Protein AF-A0A7K5T1P5-F1 (afdb_monomer_lite)

InterPro domains:
  IPR029562 Retinoic acid receptor responder protein 2 [PTHR15106] (2-100)
  IPR046350 Cystatin superfamily [SSF54403] (4-76)

Radius of gyration: 14.75 Å; chains: 1; bounding box: 36×26×42 Å

Foldseek 3Di:
DVVVQQVVQQVVVCPDPPQFFRKDFDDKDDWDWDADQQAIKTWIKTKIFTWPGTPPDPDDPTHTDPDPFTKIKIKIFGWGPDPPTDTPDMDIDIDGPVPPDDD

Sequence (103 aa):
LQRRVVRDVLEYFHGRSNVHFLFKERELDGVTEREDPSGTFVQLRLGLAQTTCRKRAPQRHCRVLESRRKPTCLACYKFDTGDVPKVLDKYHNCGPSHHLAAK

pLDDT: mean 90.89, std 10.96, range [33.91, 98.12]

Se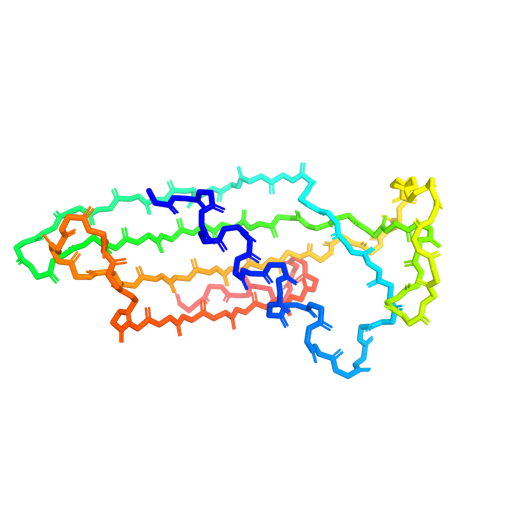condary structure (DSSP, 8-state):
-HHHHHHHHHHHHHHSTT--EEEEEEEEEEEEEEEETTEEEEEEEEEEEEEEEETTS---S-PBP--S--EEEEEEEEE-SSSSPPEEEEEEEEEEGGG----

Structure (mmCIF, N/CA/C/O backbone):
data_AF-A0A7K5T1P5-F1
#
_entry.id   AF-A0A7K5T1P5-F1
#
loop_
_atom_site.group_PDB
_atom_site.id
_atom_site.type_symbol
_atom_site.label_atom_id
_atom_site.label_alt_id
_atom_site.label_comp_id
_atom_site.label_asym_id
_atom_site.label_entity_id
_atom_site.label_seq_id
_atom_site.pdbx_PDB_ins_code
_atom_site.Cartn_x
_atom_site.Cartn_y
_atom_site.Cartn_z
_atom_site.occupancy
_atom_site.B_iso_or_equiv
_atom_site.auth_seq_id
_atom_site.auth_comp_id
_atom_site.auth_asym_id
_atom_site.auth_atom_id
_atom_site.pdbx_PDB_model_num
ATOM 1 N N . LEU A 1 1 ? -6.150 -6.566 10.688 1.00 91.50 1 LEU A N 1
ATOM 2 C CA . LEU A 1 1 ? -6.303 -5.653 9.509 1.00 91.50 1 LEU A CA 1
ATOM 3 C C . LEU A 1 1 ? -5.158 -5.715 8.474 1.00 91.50 1 LEU A C 1
ATOM 5 O O . LEU A 1 1 ? -5.313 -5.266 7.338 1.00 91.50 1 LEU A O 1
ATOM 9 N N . GLN A 1 2 ? -4.034 -6.342 8.818 1.00 93.88 2 GLN A N 1
ATOM 10 C CA . GLN A 1 2 ? -2.829 -6.511 7.992 1.00 93.88 2 GLN A CA 1
ATOM 11 C C . GLN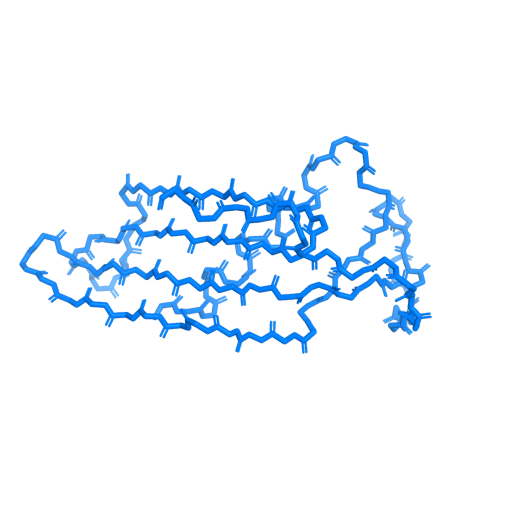 A 1 2 ? -3.032 -6.874 6.503 1.00 93.88 2 GLN A C 1
ATOM 13 O O . GLN A 1 2 ? -2.498 -6.187 5.637 1.00 93.88 2 GLN A O 1
ATOM 18 N N . ARG A 1 3 ? -3.806 -7.921 6.161 1.00 94.75 3 ARG A N 1
ATOM 19 C CA . ARG A 1 3 ? -3.991 -8.351 4.751 1.00 94.75 3 ARG A CA 1
ATOM 20 C C . ARG A 1 3 ? -4.572 -7.245 3.862 1.00 94.75 3 ARG A C 1
ATOM 22 O O . ARG A 1 3 ? -4.194 -7.121 2.699 1.00 94.75 3 ARG A O 1
ATOM 29 N N . ARG A 1 4 ? -5.474 -6.430 4.418 1.00 95.88 4 ARG A N 1
ATOM 30 C CA . ARG A 1 4 ? -6.033 -5.260 3.735 1.00 95.88 4 ARG A CA 1
ATOM 31 C C . ARG A 1 4 ? -4.953 -4.210 3.490 1.00 95.88 4 ARG A C 1
ATOM 33 O O . ARG A 1 4 ? -4.826 -3.741 2.368 1.00 95.88 4 ARG A O 1
ATOM 40 N N . VAL A 1 5 ? -4.140 -3.915 4.506 1.00 96.94 5 VAL A N 1
ATOM 41 C CA . VAL A 1 5 ? -3.012 -2.980 4.388 1.00 96.94 5 VAL A CA 1
ATOM 42 C C . VAL A 1 5 ? -2.034 -3.424 3.299 1.00 96.94 5 VAL A C 1
ATOM 44 O O . VAL A 1 5 ? -1.670 -2.610 2.459 1.00 96.94 5 VAL A O 1
ATOM 47 N N . VAL A 1 6 ? -1.652 -4.705 3.253 1.00 97.31 6 VAL A N 1
ATOM 48 C CA . VAL A 1 6 ? -0.743 -5.238 2.218 1.00 97.31 6 VAL A CA 1
ATOM 49 C C . VAL A 1 6 ? -1.293 -5.005 0.809 1.00 97.31 6 VAL A C 1
ATOM 51 O O . VAL A 1 6 ? -0.575 -4.506 -0.060 1.00 97.31 6 VAL A O 1
ATOM 54 N N . ARG A 1 7 ? -2.573 -5.317 0.579 1.00 97.12 7 ARG A N 1
ATOM 55 C CA . ARG A 1 7 ? -3.227 -5.082 -0.715 1.00 97.12 7 ARG A CA 1
ATOM 56 C C . ARG A 1 7 ? -3.217 -3.598 -1.087 1.00 97.12 7 ARG A C 1
ATOM 58 O O . ARG A 1 7 ? -2.816 -3.257 -2.197 1.00 97.12 7 ARG A O 1
ATOM 65 N N . ASP A 1 8 ? -3.613 -2.734 -0.160 1.00 97.38 8 ASP A N 1
ATOM 66 C CA . ASP A 1 8 ? -3.704 -1.294 -0.403 1.00 97.38 8 ASP A CA 1
ATOM 67 C C . ASP A 1 8 ? -2.300 -0.678 -0.649 1.00 97.38 8 ASP A C 1
ATOM 69 O O . ASP A 1 8 ? -2.147 0.239 -1.455 1.00 97.38 8 ASP A O 1
ATOM 73 N N . VAL A 1 9 ? -1.241 -1.211 -0.018 1.00 97.56 9 VAL A N 1
ATOM 74 C CA . VAL A 1 9 ? 0.162 -0.825 -0.283 1.00 97.56 9 VAL A CA 1
ATOM 75 C C . VAL A 1 9 ? 0.616 -1.256 -1.679 1.00 97.56 9 VAL A C 1
ATOM 77 O O . VAL A 1 9 ? 1.270 -0.474 -2.372 1.00 97.56 9 VAL A O 1
ATOM 80 N N . LEU A 1 10 ? 0.284 -2.479 -2.109 1.00 96.75 10 LEU A N 1
ATOM 81 C CA . LEU A 1 10 ? 0.591 -2.953 -3.463 1.00 96.75 10 LEU A CA 1
ATOM 82 C C . LEU A 1 10 ? -0.090 -2.078 -4.519 1.00 96.75 10 LEU A C 1
ATOM 84 O O . LEU A 1 10 ? 0.562 -1.664 -5.477 1.00 96.75 10 LEU A O 1
ATOM 88 N N . GLU A 1 11 ? -1.362 -1.742 -4.306 1.00 96.44 11 GLU A N 1
ATOM 89 C CA . GLU A 1 11 ? -2.119 -0.841 -5.176 1.00 96.44 11 GLU A CA 1
ATOM 90 C C . GLU A 1 11 ? -1.475 0.550 -5.247 1.00 96.44 11 GLU A C 1
ATOM 92 O O . GLU A 1 11 ? -1.189 1.044 -6.342 1.00 96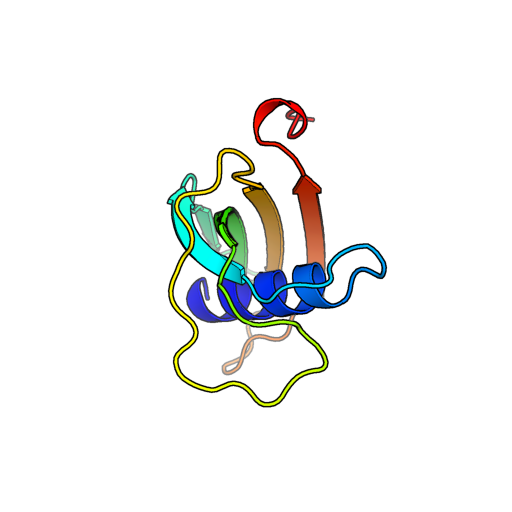.44 11 GLU A O 1
ATOM 97 N N . TYR A 1 12 ? -1.155 1.147 -4.094 1.00 96.50 12 TYR A N 1
ATOM 98 C CA . TYR A 1 12 ? -0.441 2.422 -4.027 1.00 96.50 12 TYR A CA 1
ATOM 99 C C . TYR A 1 12 ? 0.896 2.371 -4.785 1.00 96.50 12 TYR A C 1
ATOM 101 O O . TYR A 1 12 ? 1.195 3.259 -5.589 1.00 96.50 12 TYR A O 1
ATOM 109 N N . PHE A 1 13 ? 1.699 1.324 -4.571 1.00 96.00 13 PHE A N 1
ATOM 110 C CA . PHE A 1 13 ? 3.000 1.182 -5.222 1.00 96.00 13 PHE A CA 1
ATOM 111 C C . PHE A 1 13 ? 2.857 1.048 -6.741 1.00 96.00 13 PHE A C 1
ATOM 113 O O . PHE A 1 13 ? 3.569 1.720 -7.488 1.00 96.00 13 PHE A O 1
ATOM 120 N N . HIS A 1 14 ? 1.908 0.233 -7.214 1.00 95.38 14 HIS A N 1
ATOM 121 C CA . HIS A 1 14 ? 1.621 0.100 -8.644 1.00 95.38 14 HIS A CA 1
ATOM 122 C C . HIS A 1 14 ? 1.045 1.382 -9.241 1.00 95.38 14 HIS A C 1
ATOM 124 O O . HIS A 1 14 ? 1.209 1.595 -10.439 1.00 95.38 14 HIS A O 1
ATOM 130 N N . GLY A 1 15 ? 0.402 2.246 -8.454 1.00 95.19 15 GLY A N 1
ATOM 131 C CA . GLY A 1 15 ? -0.120 3.547 -8.884 1.00 95.19 15 GLY A CA 1
ATOM 132 C C . GLY A 1 15 ? 0.948 4.537 -9.366 1.00 95.19 15 GLY A C 1
ATOM 133 O O . GLY A 1 15 ? 0.642 5.421 -10.165 1.00 95.19 15 GLY A O 1
ATOM 134 N N . ARG A 1 16 ? 2.209 4.369 -8.951 1.00 94.31 16 ARG A N 1
ATOM 135 C CA . ARG A 1 16 ? 3.313 5.282 -9.285 1.00 94.31 16 ARG A CA 1
ATOM 136 C C . ARG A 1 16 ? 3.676 5.238 -10.775 1.00 94.31 16 ARG A C 1
ATOM 138 O O . ARG A 1 16 ? 3.791 4.169 -11.372 1.00 94.31 16 ARG A O 1
ATOM 145 N N . SER A 1 17 ? 3.915 6.404 -11.378 1.00 93.19 17 SER A N 1
ATOM 146 C CA . SER A 1 17 ? 4.192 6.545 -12.821 1.00 93.19 17 SER A CA 1
ATOM 147 C C . SER A 1 17 ? 5.478 5.848 -13.280 1.00 93.19 17 SER A C 1
ATOM 149 O O . SER A 1 17 ? 5.540 5.352 -14.404 1.00 93.19 17 SER A O 1
ATOM 151 N N . ASN A 1 18 ? 6.479 5.764 -12.402 1.00 91.38 18 ASN A N 1
ATOM 152 C CA . ASN A 1 18 ? 7.761 5.099 -12.645 1.00 91.38 18 ASN A CA 1
ATOM 153 C C . ASN A 1 18 ? 7.734 3.580 -12.381 1.00 91.38 18 ASN A C 1
ATOM 155 O O . ASN A 1 18 ? 8.762 2.911 -12.515 1.00 91.38 18 ASN A O 1
ATOM 159 N N . VAL A 1 19 ? 6.582 3.017 -12.001 1.00 93.25 19 VAL A N 1
ATOM 160 C CA . VAL A 1 19 ? 6.401 1.576 -11.788 1.00 93.25 19 VAL A CA 1
ATOM 161 C C . VAL A 1 19 ? 5.732 0.961 -13.017 1.00 93.25 19 VAL A C 1
ATOM 163 O O . VAL A 1 19 ? 4.539 1.123 -13.271 1.00 93.25 19 VAL A O 1
ATOM 166 N N . HIS A 1 20 ? 6.524 0.230 -13.805 1.00 93.25 20 HIS A N 1
ATOM 167 C CA . HIS A 1 20 ? 6.079 -0.367 -15.074 1.00 93.25 20 HIS A CA 1
ATOM 168 C C . HIS A 1 20 ? 5.770 -1.869 -14.989 1.00 93.25 20 HIS A C 1
ATOM 170 O O . HIS A 1 20 ? 5.105 -2.416 -15.874 1.00 93.25 20 HIS A O 1
ATOM 176 N N . PHE A 1 21 ? 6.238 -2.536 -13.934 1.00 94.12 21 PHE A N 1
ATOM 177 C CA . PHE A 1 21 ? 6.037 -3.964 -13.686 1.00 94.12 21 PHE A CA 1
ATOM 178 C C . PHE A 1 21 ? 5.062 -4.187 -12.537 1.00 94.12 21 PHE A C 1
ATOM 180 O O . PHE A 1 21 ? 4.875 -3.316 -11.690 1.00 94.12 21 PHE A O 1
ATOM 187 N N . LEU A 1 22 ? 4.466 -5.374 -12.501 1.00 94.25 22 LEU A N 1
ATOM 188 C CA . LEU A 1 22 ? 3.724 -5.842 -11.343 1.00 94.25 22 LEU A CA 1
ATOM 189 C C . LEU A 1 22 ? 4.691 -6.383 -10.298 1.00 94.25 22 LEU A C 1
ATOM 191 O O . LEU A 1 22 ? 5.697 -7.022 -10.620 1.00 94.25 22 LEU A O 1
ATOM 195 N N . PHE A 1 23 ? 4.335 -6.146 -9.045 1.00 94.62 23 PHE A N 1
ATOM 196 C CA . PHE A 1 23 ? 5.064 -6.596 -7.869 1.00 94.62 23 PHE A CA 1
ATOM 197 C C . PHE A 1 23 ? 4.143 -7.432 -6.991 1.00 94.62 23 PHE A C 1
ATOM 199 O O . PHE A 1 23 ? 2.934 -7.196 -6.963 1.00 94.62 23 PHE A O 1
ATOM 206 N N . LYS A 1 24 ? 4.729 -8.390 -6.280 1.00 94.25 24 LYS A N 1
ATOM 207 C CA . LYS A 1 24 ? 4.071 -9.199 -5.253 1.00 94.25 24 LYS A CA 1
ATOM 208 C C . LYS A 1 24 ? 4.728 -8.943 -3.899 1.00 94.25 24 LYS A C 1
ATOM 210 O O . LYS A 1 24 ? 5.866 -8.473 -3.844 1.00 94.25 24 LYS A O 1
ATOM 215 N N . GLU A 1 25 ? 4.006 -9.263 -2.832 1.00 95.12 25 GLU A N 1
ATOM 216 C CA . GLU A 1 25 ? 4.580 -9.401 -1.493 1.00 95.12 25 GLU A CA 1
ATOM 217 C C . GLU A 1 25 ? 5.717 -10.431 -1.525 1.00 95.12 25 GLU A C 1
ATOM 219 O O . GLU A 1 25 ? 5.570 -11.507 -2.108 1.00 95.12 25 GLU A O 1
ATOM 224 N N . ARG A 1 26 ? 6.863 -10.063 -0.945 1.00 93.81 26 ARG A N 1
ATOM 225 C CA . ARG A 1 26 ? 8.009 -10.953 -0.729 1.00 93.81 26 ARG A CA 1
ATOM 226 C C . ARG A 1 26 ? 8.115 -11.353 0.733 1.00 93.81 26 ARG A C 1
ATOM 228 O O . ARG A 1 26 ? 8.226 -12.530 1.041 1.00 93.81 26 ARG A O 1
ATOM 235 N N . GLU A 1 27 ? 8.155 -10.348 1.593 1.00 93.06 27 GLU A N 1
ATOM 236 C CA . GLU A 1 27 ? 8.374 -10.487 3.026 1.00 93.06 27 GLU A CA 1
ATOM 237 C C . GLU A 1 27 ? 7.558 -9.423 3.745 1.00 93.06 27 GLU A C 1
ATOM 239 O O . GLU A 1 27 ? 7.288 -8.348 3.189 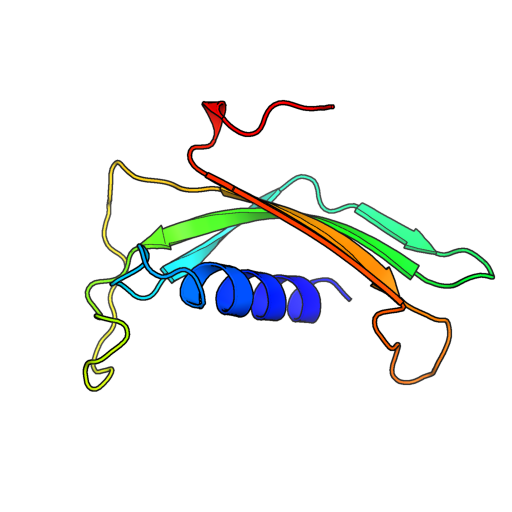1.00 93.06 27 GLU A O 1
ATOM 244 N N . LEU A 1 28 ? 7.194 -9.729 4.980 1.00 94.06 28 LEU A N 1
ATOM 245 C CA . LEU A 1 28 ? 6.454 -8.829 5.831 1.00 94.06 28 LEU A CA 1
ATOM 246 C C . LEU A 1 28 ? 7.113 -8.782 7.202 1.00 94.06 28 LEU A C 1
ATOM 248 O O . LEU A 1 28 ? 7.105 -9.771 7.929 1.00 94.06 28 LEU A O 1
ATOM 252 N N . ASP A 1 29 ? 7.631 -7.610 7.546 1.00 91.19 29 ASP A N 1
ATOM 253 C CA . ASP A 1 29 ? 8.416 -7.384 8.752 1.00 91.19 29 ASP A CA 1
ATOM 254 C C . ASP A 1 29 ? 7.828 -6.251 9.593 1.00 91.19 29 ASP A C 1
ATOM 256 O O . ASP A 1 29 ? 7.088 -5.389 9.106 1.00 91.19 29 ASP A O 1
ATOM 260 N N . GLY A 1 30 ? 8.195 -6.219 10.877 1.00 86.62 30 GLY A N 1
ATOM 261 C CA . GLY A 1 30 ? 7.879 -5.103 11.773 1.00 86.62 30 GLY A CA 1
ATOM 262 C C . GLY A 1 30 ? 6.382 -4.812 11.900 1.00 86.62 30 GLY A C 1
ATOM 263 O O . GLY A 1 30 ? 6.005 -3.652 12.079 1.00 86.62 30 GLY A O 1
ATOM 264 N N . VAL A 1 31 ? 5.538 -5.839 11.761 1.00 94.00 31 VAL A N 1
ATOM 265 C CA . VAL A 1 31 ? 4.086 -5.703 11.891 1.00 94.00 31 VAL A CA 1
ATOM 266 C C . VAL A 1 31 ? 3.748 -5.322 13.326 1.00 94.00 31 VAL A C 1
ATOM 268 O O . VAL A 1 31 ? 4.131 -5.999 14.274 1.00 94.00 31 VAL A O 1
ATOM 271 N N . THR A 1 32 ? 3.032 -4.220 13.483 1.00 95.62 32 THR A N 1
ATOM 272 C CA . THR A 1 32 ? 2.521 -3.735 14.761 1.00 95.62 32 THR A CA 1
ATOM 273 C C . THR A 1 32 ? 1.046 -3.416 14.575 1.00 95.62 32 THR A C 1
ATOM 275 O O . THR A 1 32 ? 0.706 -2.579 13.744 1.00 95.62 32 THR A O 1
ATOM 278 N N . GLU A 1 33 ? 0.180 -4.074 15.339 1.00 95.88 33 GLU A N 1
ATOM 279 C CA . GLU A 1 33 ? -1.256 -3.790 15.409 1.00 95.88 33 GLU A CA 1
ATOM 280 C C . GLU A 1 33 ? -1.544 -3.352 16.852 1.00 95.88 33 GLU A C 1
ATOM 282 O O . GLU A 1 33 ? -1.168 -4.042 17.800 1.00 95.88 33 GLU A O 1
ATOM 287 N N . ARG A 1 34 ? -2.091 -2.147 17.026 1.00 95.69 34 ARG A N 1
ATOM 288 C CA . ARG A 1 34 ? -2.438 -1.572 18.332 1.00 95.69 34 ARG A CA 1
ATOM 289 C C . ARG A 1 34 ? -3.874 -1.106 18.288 1.00 95.69 34 ARG A C 1
ATOM 291 O O . ARG A 1 34 ? -4.239 -0.329 17.412 1.00 95.69 34 ARG A O 1
ATOM 298 N N . GLU A 1 35 ? -4.663 -1.558 19.241 1.00 95.75 35 GLU A N 1
ATOM 299 C CA . GLU A 1 35 ? -6.051 -1.149 19.388 1.00 95.75 35 GLU A CA 1
ATOM 300 C C . GLU A 1 35 ? -6.162 -0.117 20.505 1.00 95.75 35 GLU A C 1
ATOM 302 O O . GLU A 1 35 ? -5.533 -0.245 21.556 1.00 95.75 35 GLU A O 1
ATOM 307 N N . ASP A 1 36 ? -6.950 0.924 20.262 1.00 92.25 36 ASP A N 1
ATOM 308 C CA . ASP A 1 36 ? -7.326 1.920 21.256 1.00 92.25 36 ASP A CA 1
ATOM 309 C C . ASP A 1 36 ? -8.794 2.343 21.021 1.00 92.25 36 ASP A C 1
ATOM 311 O O . ASP A 1 36 ? -9.372 1.996 19.986 1.00 92.25 36 ASP A O 1
ATOM 315 N N . PRO A 1 37 ? -9.437 3.086 21.941 1.00 94.94 37 PRO A N 1
ATOM 316 C CA . PRO A 1 37 ? -10.838 3.489 21.779 1.00 94.94 37 PRO A CA 1
ATOM 317 C C . PRO A 1 37 ? -11.131 4.353 20.542 1.00 94.94 37 PRO A C 1
ATOM 319 O O . PRO A 1 37 ? -12.283 4.456 20.129 1.00 94.94 37 PRO A O 1
ATOM 322 N N . SER A 1 38 ? -10.113 4.978 19.942 1.00 93.25 38 SER A N 1
ATOM 323 C CA . SER A 1 38 ? -10.235 5.726 18.682 1.00 93.25 38 SER A CA 1
ATOM 324 C C . SER A 1 38 ? -10.025 4.850 17.437 1.00 93.25 38 SER A C 1
ATOM 326 O O . SER A 1 38 ? -10.076 5.356 16.317 1.00 93.25 38 SER A O 1
ATOM 328 N N . GLY A 1 39 ? -9.781 3.547 17.619 1.00 96.19 39 GLY A N 1
ATOM 329 C CA . GLY A 1 39 ? -9.696 2.528 16.574 1.00 96.19 39 GLY A CA 1
ATOM 330 C C . GLY A 1 39 ? -8.332 1.849 16.476 1.00 96.19 39 GLY A C 1
ATOM 331 O O . GLY A 1 39 ? -7.455 2.038 17.321 1.00 96.19 39 GLY A O 1
ATOM 332 N N . THR A 1 40 ? -8.121 1.060 15.427 1.00 97.88 40 THR A N 1
ATOM 333 C CA . THR A 1 40 ? -6.920 0.222 15.295 1.00 97.88 40 THR A CA 1
ATOM 334 C C . THR A 1 40 ? -5.828 0.909 14.480 1.00 97.88 40 THR A C 1
ATOM 336 O O . THR A 1 40 ? -6.038 1.306 13.336 1.00 97.88 40 THR A O 1
ATOM 339 N N . PHE A 1 41 ? -4.626 1.014 15.035 1.00 97.62 41 PHE A N 1
ATOM 340 C CA . PHE A 1 41 ? -3.423 1.412 14.313 1.00 97.62 41 PHE A CA 1
ATOM 341 C C . PHE A 1 41 ? -2.661 0.184 13.809 1.00 97.62 41 PHE A C 1
ATOM 343 O O . PHE A 1 41 ? -2.376 -0.735 14.574 1.00 97.62 41 PHE A O 1
ATOM 350 N N . VAL A 1 42 ? -2.286 0.184 12.530 1.00 97.75 42 VAL A N 1
ATOM 351 C CA . VAL A 1 42 ? -1.479 -0.865 11.899 1.00 97.75 42 VAL A CA 1
ATOM 352 C C . VAL A 1 42 ? -0.251 -0.244 11.253 1.00 97.75 42 VAL A C 1
ATOM 354 O O . VAL A 1 42 ? -0.374 0.608 10.377 1.00 97.75 42 VAL A O 1
ATOM 357 N N . GLN A 1 43 ? 0.928 -0.729 11.618 1.00 97.31 43 GLN A N 1
ATOM 358 C CA . GLN A 1 43 ? 2.188 -0.432 10.949 1.00 97.31 43 GLN A CA 1
ATOM 359 C C . GLN A 1 43 ? 2.805 -1.726 10.421 1.00 97.31 43 GLN A C 1
ATOM 361 O O . GLN A 1 43 ? 2.787 -2.741 11.109 1.00 97.31 43 GLN A O 1
ATOM 366 N N . LEU A 1 44 ? 3.369 -1.701 9.214 1.00 96.06 44 LEU A N 1
ATOM 367 C CA . LEU A 1 44 ? 4.130 -2.825 8.666 1.00 96.06 44 LEU A CA 1
ATOM 368 C C . LEU A 1 44 ? 5.223 -2.366 7.698 1.00 96.06 44 LEU A C 1
ATOM 370 O O . LEU A 1 44 ? 5.139 -1.284 7.107 1.00 96.06 44 LEU A O 1
ATOM 374 N N . ARG A 1 45 ? 6.243 -3.208 7.514 1.00 96.19 45 ARG A N 1
ATOM 375 C CA . ARG A 1 45 ? 7.234 -3.100 6.441 1.00 96.19 45 ARG A CA 1
ATOM 376 C C . ARG A 1 45 ? 7.008 -4.232 5.446 1.00 96.19 45 ARG A C 1
ATOM 378 O O . ARG A 1 45 ? 7.175 -5.397 5.779 1.00 96.19 45 ARG A O 1
ATOM 385 N N . LEU A 1 46 ? 6.626 -3.883 4.224 1.00 96.56 46 LEU A N 1
ATOM 386 C CA . LEU A 1 46 ? 6.354 -4.830 3.147 1.00 96.56 46 LEU A CA 1
ATOM 387 C C . LEU A 1 46 ? 7.509 -4.824 2.149 1.00 96.56 46 LEU A C 1
ATOM 389 O O . LEU A 1 46 ? 7.701 -3.837 1.435 1.00 96.56 46 LEU A O 1
ATOM 393 N N . GLY A 1 47 ? 8.264 -5.914 2.066 1.00 95.69 47 GLY A N 1
ATOM 394 C CA . GLY A 1 47 ? 9.209 -6.118 0.975 1.00 95.69 47 GLY A CA 1
ATOM 395 C C . GLY A 1 47 ? 8.485 -6.581 -0.285 1.00 95.69 47 GLY A C 1
ATOM 396 O O . GLY A 1 47 ? 7.579 -7.413 -0.246 1.00 95.69 47 GLY A O 1
ATOM 397 N N . LEU A 1 48 ? 8.897 -6.038 -1.425 1.00 95.19 48 LEU A N 1
ATOM 398 C CA . LEU A 1 48 ? 8.280 -6.291 -2.720 1.00 95.19 48 LEU A CA 1
ATOM 399 C C . LEU A 1 48 ? 9.223 -7.077 -3.630 1.00 95.19 48 LEU A C 1
ATOM 401 O O . LEU A 1 48 ? 10.434 -6.832 -3.676 1.00 95.19 48 LEU A O 1
ATOM 405 N N . ALA A 1 49 ? 8.650 -7.994 -4.405 1.00 94.06 49 ALA A N 1
ATOM 406 C CA . ALA A 1 49 ? 9.343 -8.719 -5.459 1.00 94.06 49 ALA A CA 1
ATOM 407 C C . ALA A 1 49 ? 8.751 -8.373 -6.826 1.00 94.06 49 ALA A C 1
ATOM 409 O O . ALA A 1 49 ? 7.542 -8.481 -7.047 1.00 94.06 49 ALA A O 1
ATOM 410 N N . GLN A 1 50 ? 9.613 -7.947 -7.749 1.00 94.50 50 GLN A N 1
ATOM 411 C CA . GLN A 1 50 ? 9.219 -7.685 -9.130 1.00 94.50 50 GLN A CA 1
ATOM 412 C C . GLN A 1 50 ? 8.808 -8.993 -9.811 1.00 94.50 50 GLN A C 1
ATOM 414 O O . GLN A 1 50 ? 9.371 -10.050 -9.538 1.00 94.50 50 GLN A O 1
ATOM 419 N N . THR A 1 51 ? 7.856 -8.921 -10.736 1.00 94.31 51 THR A N 1
ATOM 420 C CA . THR A 1 51 ? 7.468 -10.055 -11.579 1.00 94.31 51 THR A CA 1
ATOM 421 C C . THR A 1 51 ? 7.840 -9.835 -13.045 1.00 94.31 51 THR A C 1
ATOM 423 O O . THR A 1 51 ? 8.204 -8.733 -13.460 1.00 94.31 51 THR A O 1
ATOM 426 N N . THR A 1 52 ? 7.704 -10.883 -13.855 1.00 93.56 52 THR A N 1
ATOM 427 C CA . THR A 1 52 ? 7.835 -10.819 -15.319 1.00 93.56 52 THR A CA 1
ATOM 428 C C . THR A 1 52 ? 6.734 -9.995 -15.995 1.00 93.56 52 THR A C 1
ATOM 430 O O . THR A 1 52 ? 6.885 -9.598 -17.150 1.00 93.56 52 THR A O 1
ATOM 433 N N . CYS A 1 53 ? 5.626 -9.719 -15.304 1.00 93.94 53 CYS A N 1
ATOM 434 C CA . CYS A 1 53 ? 4.469 -9.051 -15.885 1.00 93.94 53 CYS A CA 1
ATOM 435 C C . CYS A 1 53 ? 4.595 -7.528 -15.855 1.00 93.94 53 CYS A C 1
ATOM 437 O O . CYS A 1 53 ? 4.923 -6.926 -14.831 1.00 93.94 53 CYS A O 1
ATOM 439 N N . ARG A 1 54 ? 4.258 -6.889 -16.979 1.00 92.81 54 ARG A N 1
ATOM 440 C CA . ARG A 1 54 ? 4.098 -5.432 -17.069 1.00 92.81 54 ARG A CA 1
ATOM 441 C C . ARG A 1 54 ? 2.707 -5.018 -16.596 1.00 92.81 54 ARG A C 1
ATOM 443 O O . ARG A 1 54 ? 1.736 -5.719 -16.860 1.00 92.81 54 ARG A O 1
ATOM 450 N N . LYS A 1 55 ? 2.596 -3.836 -15.983 1.00 90.31 55 LYS A N 1
ATOM 451 C CA . LYS A 1 55 ? 1.326 -3.284 -15.473 1.00 90.31 55 LYS A CA 1
ATOM 452 C C . LYS A 1 55 ? 0.250 -3.140 -16.563 1.00 90.31 55 LYS A C 1
ATOM 454 O O . LYS A 1 55 ? -0.924 -3.339 -16.287 1.00 90.31 55 LYS A O 1
ATOM 459 N N . ARG A 1 56 ? 0.649 -2.789 -17.794 1.00 86.75 56 ARG A N 1
ATOM 460 C CA . ARG A 1 56 ? -0.253 -2.515 -18.935 1.00 86.75 56 ARG A CA 1
ATOM 461 C C . ARG A 1 56 ? -0.436 -3.696 -19.900 1.00 86.75 56 ARG A C 1
ATOM 463 O O . ARG A 1 56 ? -0.985 -3.507 -20.977 1.00 86.75 56 ARG A O 1
ATOM 470 N N . ALA A 1 57 ? 0.068 -4.881 -19.564 1.00 85.88 57 ALA A N 1
ATOM 471 C CA . ALA A 1 57 ? -0.028 -6.058 -20.424 1.00 85.88 57 ALA A CA 1
ATOM 472 C C . ALA A 1 57 ? -1.033 -7.074 -19.855 1.00 85.88 57 ALA A C 1
ATOM 474 O O . ALA A 1 57 ? -1.224 -7.113 -18.636 1.00 85.88 57 ALA A O 1
ATOM 475 N N . PRO A 1 58 ? -1.633 -7.934 -20.701 1.00 84.56 58 PRO A N 1
ATOM 476 C CA . PRO A 1 58 ? -2.384 -9.088 -20.229 1.00 84.56 58 PRO A CA 1
ATOM 477 C C . PRO A 1 58 ? -1.535 -9.928 -19.273 1.00 84.56 58 PRO A C 1
ATOM 479 O O . PRO A 1 58 ? -0.406 -10.315 -19.583 1.00 84.56 58 PRO A O 1
ATOM 482 N N . GLN A 1 59 ? -2.079 -10.201 -18.094 1.00 86.44 59 GLN A N 1
ATOM 483 C CA . GLN A 1 59 ? -1.362 -10.895 -17.036 1.00 86.44 59 GLN A CA 1
ATOM 484 C C . GLN A 1 59 ? -1.488 -12.402 -17.257 1.00 86.44 59 GLN A C 1
ATOM 486 O O . GLN A 1 59 ? -2.527 -12.996 -16.984 1.00 86.44 59 GLN A O 1
ATOM 491 N N . ARG A 1 60 ? -0.433 -13.031 -17.778 1.00 83.75 60 ARG A N 1
ATOM 492 C CA . ARG A 1 60 ? -0.342 -14.491 -17.920 1.00 83.75 60 ARG A CA 1
ATOM 493 C C . ARG A 1 60 ? 0.966 -14.965 -17.304 1.00 83.75 60 ARG A C 1
ATOM 495 O O . ARG A 1 60 ? 2.019 -14.414 -17.604 1.00 83.75 60 ARG A O 1
ATOM 502 N N . HIS A 1 61 ? 0.892 -15.969 -16.430 1.00 87.25 61 HIS A N 1
ATOM 503 C CA . HIS A 1 61 ? 2.055 -16.610 -15.799 1.00 87.25 61 HIS A CA 1
ATOM 504 C C . HIS A 1 61 ? 3.092 -15.623 -15.208 1.00 87.25 61 HIS A C 1
ATOM 506 O O . HIS A 1 61 ? 4.283 -15.696 -15.510 1.00 87.25 61 HIS A O 1
ATOM 512 N N . CYS A 1 62 ? 2.649 -14.702 -14.341 1.00 90.56 62 CYS A N 1
ATOM 513 C CA . CYS A 1 62 ? 3.512 -13.713 -13.681 1.00 90.56 62 CYS A CA 1
ATOM 514 C C . CYS A 1 62 ? 4.433 -14.357 -12.633 1.00 90.56 62 CYS A C 1
ATOM 516 O O . CYS A 1 62 ? 4.068 -14.493 -11.455 1.00 90.56 62 CYS A O 1
ATOM 518 N N . ARG A 1 63 ? 5.631 -14.750 -13.071 1.00 92.75 63 ARG A N 1
ATOM 519 C CA . ARG A 1 63 ? 6.682 -15.323 -12.224 1.00 92.75 63 ARG A CA 1
ATOM 520 C C . ARG A 1 63 ? 7.427 -14.213 -11.500 1.00 92.75 63 ARG A C 1
ATOM 522 O O . ARG A 1 63 ? 7.613 -13.130 -12.053 1.00 92.75 63 ARG A O 1
ATOM 529 N N . VAL A 1 64 ? 7.832 -14.482 -10.265 1.00 93.00 64 VAL A N 1
ATOM 530 C CA . VAL A 1 64 ? 8.711 -13.586 -9.512 1.00 93.00 64 VAL A CA 1
ATOM 531 C C . VAL A 1 64 ? 10.095 -13.598 -10.162 1.00 93.00 64 VAL A C 1
ATOM 533 O O . VAL A 1 64 ? 10.579 -14.649 -10.574 1.00 93.00 64 VAL A O 1
ATOM 536 N N . LEU A 1 65 ? 10.697 -12.419 -10.301 1.00 90.88 65 LEU A N 1
ATOM 537 C CA . LEU A 1 65 ? 12.070 -12.252 -10.756 1.00 90.88 65 LEU A CA 1
ATOM 538 C C . LEU A 1 65 ? 12.987 -12.141 -9.542 1.00 90.88 65 LEU A C 1
ATOM 540 O O . LEU A 1 65 ? 12.762 -11.296 -8.672 1.00 90.88 65 LEU A O 1
ATOM 544 N N . GLU A 1 66 ? 14.069 -12.916 -9.547 1.00 82.88 66 GLU A N 1
ATOM 545 C CA . GLU A 1 66 ? 15.200 -12.729 -8.637 1.00 82.88 66 GLU A CA 1
ATOM 546 C C . GLU A 1 66 ? 15.956 -11.451 -9.025 1.00 82.88 66 GLU A C 1
ATOM 548 O O . GLU A 1 66 ? 16.966 -11.454 -9.726 1.00 82.88 66 GLU A O 1
ATOM 553 N N . SER A 1 67 ? 15.388 -10.310 -8.638 1.00 76.50 67 SER A N 1
ATOM 554 C CA . SER A 1 67 ? 15.926 -8.985 -8.919 1.00 76.50 67 SER A CA 1
ATOM 555 C C . SER A 1 67 ? 16.816 -8.507 -7.777 1.00 76.50 67 SER A C 1
ATOM 557 O O . SER A 1 67 ? 16.489 -8.660 -6.598 1.00 76.50 67 SER A O 1
ATOM 559 N N . ARG A 1 68 ? 17.907 -7.812 -8.125 1.00 74.19 68 ARG A N 1
ATOM 560 C CA . ARG A 1 68 ? 18.694 -7.034 -7.150 1.00 74.19 68 ARG A CA 1
ATOM 561 C C . ARG A 1 68 ? 17.886 -5.864 -6.581 1.00 74.19 68 ARG A C 1
ATOM 563 O O . ARG A 1 68 ? 18.141 -5.433 -5.461 1.00 74.19 68 ARG A O 1
ATOM 570 N N . ARG A 1 69 ? 16.897 -5.349 -7.328 1.00 79.94 69 ARG A N 1
ATOM 571 C CA . ARG A 1 69 ? 15.987 -4.305 -6.841 1.00 79.94 69 ARG A CA 1
ATOM 572 C C . ARG A 1 69 ? 14.907 -4.945 -5.979 1.00 79.94 69 ARG A C 1
ATOM 574 O O . ARG A 1 69 ? 13.964 -5.546 -6.485 1.00 79.94 69 ARG A O 1
ATOM 581 N N . LYS A 1 70 ? 15.063 -4.761 -4.674 1.00 86.88 70 LYS A N 1
ATOM 582 C CA . LYS A 1 70 ? 14.191 -5.267 -3.617 1.00 86.88 70 LYS A CA 1
ATOM 583 C C . LYS A 1 70 ? 13.571 -4.078 -2.874 1.00 86.88 70 LYS A C 1
ATOM 585 O O . LYS A 1 70 ? 14.055 -3.743 -1.795 1.00 86.88 70 LYS A O 1
ATOM 590 N N . PRO A 1 71 ? 12.594 -3.367 -3.474 1.00 93.06 71 PRO A N 1
ATOM 591 C CA . PRO A 1 71 ? 11.975 -2.241 -2.799 1.00 93.06 71 PRO A CA 1
ATOM 592 C C . PRO A 1 71 ? 11.213 -2.724 -1.567 1.00 93.06 71 PRO A C 1
ATOM 594 O O . PRO A 1 71 ? 10.678 -3.832 -1.548 1.00 93.06 71 PRO A O 1
ATOM 597 N N . THR A 1 72 ? 11.153 -1.861 -0.567 1.00 95.06 72 THR A N 1
ATOM 598 C CA . THR A 1 72 ? 10.389 -2.067 0.657 1.00 95.06 72 THR A CA 1
ATOM 599 C C . THR A 1 72 ? 9.466 -0.868 0.838 1.00 95.06 72 THR A C 1
ATOM 601 O O . THR A 1 72 ? 9.803 0.252 0.444 1.00 95.06 72 THR A O 1
ATOM 604 N N . CYS A 1 73 ? 8.294 -1.101 1.413 1.00 96.19 73 CYS A N 1
ATOM 605 C CA . CYS A 1 73 ? 7.328 -0.083 1.788 1.00 96.19 73 CYS A CA 1
ATOM 606 C C . CYS A 1 73 ? 7.149 -0.077 3.304 1.00 96.19 73 CYS A C 1
ATOM 608 O O . CYS A 1 73 ? 6.761 -1.096 3.864 1.00 96.19 73 CYS A O 1
ATOM 610 N N . LEU A 1 74 ? 7.374 1.061 3.958 1.00 96.38 74 LEU A N 1
ATOM 611 C CA . LEU A 1 74 ? 6.802 1.329 5.275 1.00 96.38 74 LEU A CA 1
ATOM 612 C C . LEU A 1 74 ? 5.373 1.837 5.077 1.00 96.38 74 LEU A C 1
ATOM 614 O O . LEU A 1 74 ? 5.145 2.756 4.284 1.00 96.38 74 LEU A O 1
ATOM 618 N N . ALA A 1 75 ? 4.429 1.240 5.791 1.00 97.25 75 ALA A N 1
ATOM 619 C CA . ALA A 1 75 ? 3.031 1.623 5.743 1.00 97.25 75 ALA A CA 1
ATOM 62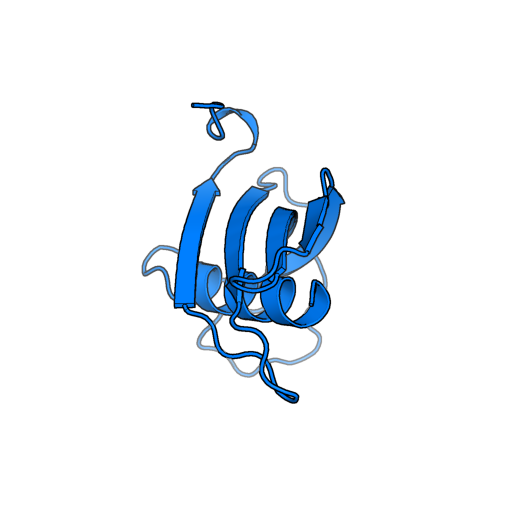0 C C . ALA A 1 75 ? 2.464 1.756 7.153 1.00 97.25 75 ALA A C 1
ATOM 622 O O . ALA A 1 75 ? 2.667 0.863 7.974 1.00 97.25 75 ALA A O 1
ATOM 623 N N . CYS A 1 76 ? 1.732 2.841 7.397 1.00 97.62 76 CYS A N 1
ATOM 624 C CA . CYS A 1 76 ? 1.004 3.083 8.640 1.00 97.62 76 CYS A CA 1
ATOM 625 C C . CYS A 1 76 ? -0.454 3.394 8.304 1.00 97.62 76 CYS A C 1
ATOM 627 O O . CYS A 1 76 ? -0.712 4.146 7.368 1.00 97.62 76 CYS A O 1
ATOM 629 N N . TYR A 1 77 ? -1.395 2.817 9.039 1.00 98.12 77 TYR A N 1
ATOM 630 C CA . TYR A 1 77 ? -2.830 2.990 8.843 1.00 98.12 77 TYR A CA 1
ATOM 631 C C . TYR A 1 77 ? -3.507 3.181 10.194 1.00 98.12 77 TYR A C 1
ATOM 633 O O . TYR A 1 77 ? -3.236 2.426 11.124 1.00 98.12 77 TYR A O 1
ATOM 641 N N . LYS A 1 78 ? -4.425 4.142 10.279 1.00 98.12 78 LYS A N 1
ATOM 642 C CA . LYS A 1 78 ? -5.392 4.244 11.374 1.00 98.12 78 LYS A CA 1
ATOM 643 C C . LYS A 1 78 ? -6.759 3.850 10.834 1.00 98.12 78 LYS A C 1
ATOM 645 O O . LYS A 1 78 ? -7.219 4.411 9.841 1.00 98.12 78 LYS A O 1
ATOM 650 N N . PHE A 1 79 ? -7.383 2.877 11.476 1.00 98.12 79 PHE A N 1
ATOM 651 C CA . PHE A 1 79 ? -8.750 2.453 11.220 1.00 98.12 79 PHE A CA 1
ATOM 652 C C . PHE A 1 79 ? -9.674 2.970 12.326 1.00 98.12 79 PHE A C 1
ATOM 654 O O . PHE A 1 79 ? -9.203 3.207 13.436 1.00 98.12 79 PHE A O 1
ATOM 661 N N . ASP A 1 80 ? -10.958 3.151 12.022 1.00 97.12 80 ASP A N 1
ATOM 662 C CA . ASP A 1 80 ? -11.995 3.396 13.033 1.00 97.12 80 ASP A CA 1
ATOM 663 C C . ASP A 1 80 ? -12.380 2.101 13.782 1.00 97.12 80 ASP A C 1
ATOM 665 O O . ASP A 1 80 ? -11.741 1.060 13.622 1.00 97.12 80 ASP A O 1
ATOM 669 N N . THR A 1 81 ? -13.401 2.177 14.639 1.00 96.00 81 THR A N 1
ATOM 670 C CA . THR A 1 81 ? -13.891 1.070 15.481 1.00 96.00 81 THR A CA 1
ATOM 671 C C . THR A 1 81 ? -15.099 0.325 14.897 1.00 96.00 81 THR A C 1
ATOM 673 O O . THR A 1 81 ? -15.722 -0.463 15.604 1.00 96.00 81 THR A O 1
ATOM 676 N N . GLY A 1 82 ? -15.478 0.572 13.638 1.00 93.88 82 GLY A N 1
ATOM 677 C CA . GLY A 1 82 ? -16.661 -0.062 13.043 1.00 93.88 82 GLY A CA 1
ATOM 678 C C . GLY A 1 82 ? -16.464 -1.552 12.735 1.00 93.88 82 GLY A C 1
ATOM 679 O O . GLY A 1 82 ? -15.342 -1.998 12.521 1.00 93.88 82 GLY A O 1
ATOM 680 N N . ASP A 1 83 ? -17.559 -2.313 12.606 1.00 90.88 83 ASP A N 1
ATOM 681 C CA . ASP A 1 83 ? -17.525 -3.757 12.277 1.00 90.88 83 ASP A CA 1
ATOM 682 C C . ASP A 1 83 ? -16.776 -4.066 10.969 1.00 90.88 83 ASP A C 1
ATOM 684 O O . ASP A 1 83 ? -16.147 -5.113 10.803 1.00 90.88 83 ASP A O 1
ATOM 688 N N . VAL A 1 84 ? -16.827 -3.122 10.027 1.00 93.44 84 VAL A N 1
ATOM 689 C CA . VAL A 1 84 ? -15.982 -3.092 8.831 1.00 93.44 84 VAL A CA 1
ATOM 690 C C . VAL A 1 84 ? -15.122 -1.830 8.913 1.00 93.44 84 VAL A C 1
ATOM 692 O O . VAL A 1 84 ? -15.529 -0.793 8.378 1.00 93.44 84 VAL A O 1
ATOM 695 N N . PRO A 1 85 ? -13.943 -1.891 9.567 1.00 94.38 85 PRO A N 1
ATOM 696 C CA . PRO A 1 85 ? -13.207 -0.688 9.929 1.00 94.38 85 PRO A CA 1
ATOM 697 C C . PRO A 1 85 ? -12.839 0.152 8.704 1.00 94.38 85 PRO A C 1
ATOM 699 O O . PRO A 1 85 ? -12.263 -0.360 7.735 1.00 94.38 85 PRO A O 1
ATOM 702 N N . LYS A 1 86 ? -13.156 1.443 8.698 1.00 96.50 86 LYS A N 1
ATOM 703 C CA . LYS A 1 86 ? -12.773 2.372 7.623 1.00 96.50 86 LYS A CA 1
ATOM 704 C C . LYS A 1 86 ? -11.392 2.946 7.903 1.00 96.50 86 LYS A C 1
ATOM 706 O O . LYS A 1 86 ? -10.978 3.055 9.048 1.00 96.50 86 LYS A O 1
ATOM 711 N N . VAL A 1 87 ? -10.667 3.307 6.845 1.00 97.38 87 VAL A N 1
ATOM 712 C CA . VAL A 1 87 ? -9.368 3.977 6.987 1.00 97.38 87 VAL A CA 1
ATOM 713 C C . VAL A 1 87 ? -9.625 5.442 7.329 1.00 97.38 87 VAL A C 1
ATOM 715 O O . VAL A 1 87 ? -10.214 6.152 6.518 1.00 97.38 87 VAL A O 1
ATOM 718 N N . LEU A 1 88 ? -9.181 5.868 8.509 1.00 97.00 88 LEU A N 1
ATOM 719 C CA . LEU A 1 88 ? -9.210 7.259 8.958 1.00 97.00 88 LEU A CA 1
ATOM 720 C C . LEU A 1 88 ? -8.008 8.038 8.422 1.00 97.00 88 LEU A C 1
ATOM 722 O O . LEU A 1 88 ? -8.164 9.159 7.954 1.00 97.00 88 LEU A O 1
ATOM 726 N N . ASP A 1 89 ? -6.824 7.423 8.452 1.00 97.12 89 ASP A N 1
ATOM 727 C CA . ASP A 1 89 ? -5.601 8.002 7.897 1.00 97.12 89 ASP A CA 1
ATOM 728 C C . ASP A 1 89 ? -4.625 6.909 7.442 1.00 97.12 89 ASP A C 1
ATOM 730 O O . ASP A 1 89 ? -4.687 5.761 7.903 1.00 97.12 89 ASP A O 1
ATOM 734 N N . LYS A 1 90 ? -3.727 7.250 6.513 1.00 97.31 90 LYS A N 1
ATOM 735 C CA . LYS A 1 90 ? -2.700 6.341 6.005 1.00 97.31 90 LYS A CA 1
ATOM 736 C C . LYS A 1 90 ? -1.445 7.066 5.527 1.00 97.31 90 LYS A C 1
ATOM 738 O O . LYS A 1 90 ? -1.500 8.113 4.891 1.00 97.31 90 LYS A O 1
ATOM 743 N N . TYR A 1 91 ? -0.308 6.413 5.730 1.00 97.19 91 TYR A N 1
ATOM 744 C CA . TYR A 1 91 ? 1.002 6.842 5.259 1.00 97.19 91 TYR A CA 1
ATOM 745 C C . TYR A 1 91 ? 1.702 5.715 4.499 1.00 97.19 91 TYR A C 1
ATOM 747 O O . TYR A 1 91 ? 1.673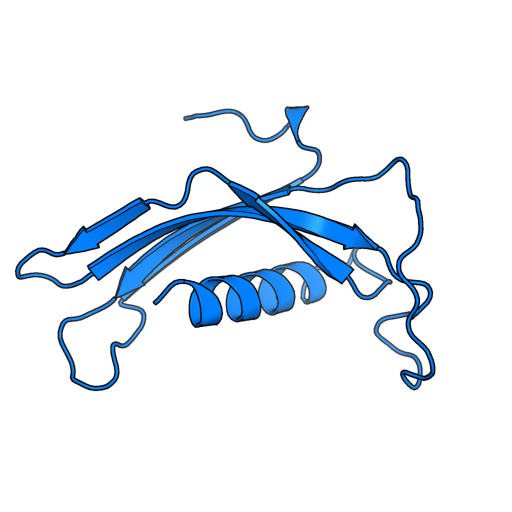 4.556 4.922 1.00 97.19 91 TYR A O 1
ATOM 755 N N . HIS A 1 92 ? 2.386 6.070 3.408 1.00 95.94 92 HIS A N 1
ATOM 756 C CA . HIS A 1 92 ? 3.221 5.160 2.625 1.00 95.94 92 HIS A CA 1
ATOM 757 C C . HIS A 1 92 ? 4.565 5.795 2.307 1.00 95.94 92 HIS A C 1
ATOM 759 O O . HIS A 1 92 ? 4.632 6.883 1.738 1.00 95.94 92 HIS A O 1
ATOM 765 N N . ASN A 1 93 ? 5.639 5.056 2.556 1.00 94.19 93 ASN A N 1
ATOM 766 C CA . ASN A 1 93 ? 6.955 5.374 2.027 1.00 94.19 93 ASN A CA 1
ATOM 767 C C . ASN A 1 93 ? 7.574 4.116 1.433 1.00 94.19 93 ASN A C 1
ATOM 769 O O . ASN A 1 93 ? 7.866 3.165 2.151 1.00 94.19 93 ASN A O 1
ATOM 773 N N . CYS A 1 94 ? 7.752 4.113 0.115 1.00 94.38 94 CYS A N 1
ATOM 774 C CA . CYS A 1 94 ? 8.309 2.982 -0.611 1.00 94.38 94 CYS A CA 1
ATOM 775 C C . CYS A 1 94 ? 9.547 3.397 -1.392 1.00 94.38 94 CYS A C 1
ATOM 777 O O . CYS A 1 94 ? 9.504 4.365 -2.159 1.00 94.38 94 CYS A O 1
ATOM 779 N N . GLY A 1 95 ? 10.602 2.600 -1.283 1.00 90.44 95 GLY A N 1
ATOM 780 C CA . GLY A 1 95 ? 11.867 2.825 -1.967 1.00 90.44 95 GLY A CA 1
ATOM 781 C C . GLY A 1 95 ? 12.836 1.665 -1.747 1.00 90.44 95 GLY A C 1
ATOM 782 O O . GLY A 1 95 ? 12.438 0.613 -1.245 1.00 90.44 95 GLY A O 1
ATOM 783 N N . PRO A 1 96 ? 14.110 1.820 -2.137 1.00 84.56 96 PRO A N 1
ATOM 784 C CA . PRO A 1 96 ? 15.165 0.910 -1.707 1.00 84.56 96 PRO A CA 1
ATOM 785 C C . PRO A 1 96 ? 15.204 0.815 -0.176 1.00 84.56 96 PRO A C 1
ATOM 787 O O . PRO A 1 96 ? 15.007 1.823 0.499 1.00 84.56 96 PRO A O 1
ATOM 790 N N . SER A 1 97 ? 15.483 -0.368 0.376 1.00 71.62 97 SER A N 1
ATOM 791 C CA . SER A 1 97 ? 15.469 -0.599 1.831 1.00 71.62 97 SER A CA 1
ATOM 792 C C . SER A 1 97 ? 16.340 0.389 2.622 1.00 71.62 97 SER A C 1
ATOM 794 O O . SER A 1 97 ? 15.920 0.864 3.671 1.00 71.62 97 SER A O 1
ATOM 796 N N . HIS A 1 98 ? 17.502 0.775 2.084 1.00 65.81 98 HIS A N 1
ATOM 797 C CA . HIS A 1 98 ? 18.428 1.743 2.687 1.00 65.81 98 HIS A CA 1
ATOM 798 C C . HIS A 1 98 ? 17.953 3.206 2.619 1.00 65.81 98 HIS A C 1
ATOM 800 O O . HIS A 1 98 ? 18.505 4.055 3.307 1.00 65.81 98 HIS A O 1
ATOM 806 N N . HIS A 1 99 ? 16.932 3.518 1.813 1.00 60.66 99 HIS A N 1
ATOM 807 C CA . HIS A 1 99 ? 16.303 4.845 1.763 1.00 60.66 99 HIS A CA 1
ATOM 808 C C . HIS A 1 99 ? 15.095 4.960 2.699 1.00 60.66 99 HIS A C 1
ATOM 810 O O . HIS A 1 99 ? 14.514 6.037 2.827 1.00 60.66 99 HIS A O 1
ATOM 816 N N . LEU A 1 100 ? 14.701 3.871 3.365 1.00 60.38 100 LEU A N 1
ATOM 817 C CA . LEU A 1 100 ? 13.655 3.899 4.381 1.00 60.38 100 LEU A CA 1
ATOM 818 C C . LEU A 1 100 ? 14.256 4.335 5.719 1.00 60.38 100 LEU A C 1
ATOM 820 O O . LEU A 1 100 ? 14.316 3.554 6.670 1.00 60.38 100 LEU A O 1
ATOM 824 N N . ALA A 1 101 ? 14.728 5.580 5.768 1.00 49.09 101 ALA A N 1
ATOM 825 C CA . ALA A 1 101 ? 15.162 6.198 7.007 1.00 49.09 101 ALA A CA 1
ATOM 826 C C . ALA A 1 101 ? 13.966 6.316 7.960 1.00 49.09 101 ALA A C 1
ATOM 828 O O . ALA A 1 101 ? 12.909 6.846 7.603 1.00 49.09 101 ALA A O 1
ATOM 829 N N . ALA A 1 102 ? 14.162 5.767 9.158 1.00 47.75 102 ALA A N 1
ATOM 830 C CA . ALA A 1 102 ? 13.381 6.076 10.339 1.00 47.75 102 ALA A CA 1
ATOM 831 C C . ALA A 1 102 ? 13.342 7.601 10.511 1.00 47.75 102 ALA A C 1
ATOM 833 O O . ALA A 1 102 ? 14.390 8.249 10.481 1.00 47.75 102 ALA A O 1
ATOM 834 N N . LYS A 1 103 ? 12.136 8.153 10.626 1.00 33.91 103 LYS A N 1
ATOM 835 C CA . LYS A 1 103 ? 11.967 9.405 11.356 1.00 33.91 103 LYS A CA 1
ATOM 836 C C . LYS A 1 103 ? 12.032 9.090 12.840 1.00 33.91 103 LYS A C 1
ATOM 838 O O . LYS A 1 103 ? 11.480 8.028 13.210 1.00 33.91 103 LYS A O 1
#

Organism: NCBI:txid571890